Protein AF-A0A1Q7YAB1-F1 (afdb_monomer)

pLDDT: mean 92.72, std 8.29, range [48.81, 98.56]

Sequence (78 aa):
MLHFYLYNQEEFNHHYHKRSNAESTFSMIKSRF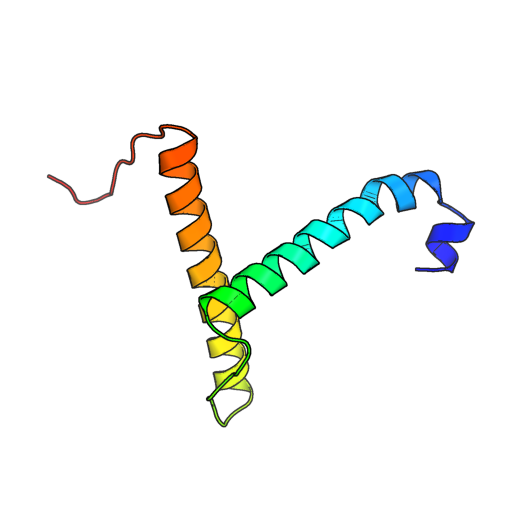GERLRSKTERAQINEALCKVLCHNICVVIQSIHELGIEVEFIGRM

Foldseek 3Di:
DVVCCVPPVVVCVVCVVCVVVVVVLVVVLCVPVNDDQPDDDPVSSVVVVVVSVVVSVVVVVVVCCVVVVPDDDDPPDD

Solvent-accessible surface area (backbone atoms only — not comparable to full-atom values): 4748 Å² total; per-residue (Å²): 108,70,70,56,41,76,78,38,44,69,65,40,58,73,52,54,68,60,53,58,54,57,56,47,51,54,50,54,41,31,73,74,70,48,79,77,73,84,53,88,48,69,72,50,31,52,51,52,53,52,47,50,51,53,54,46,53,52,53,50,51,56,48,48,32,65,77,70,67,54,85,82,88,60,94,86,76,127

Mean predicted aligned error: 5.5 Å

Radius of gyr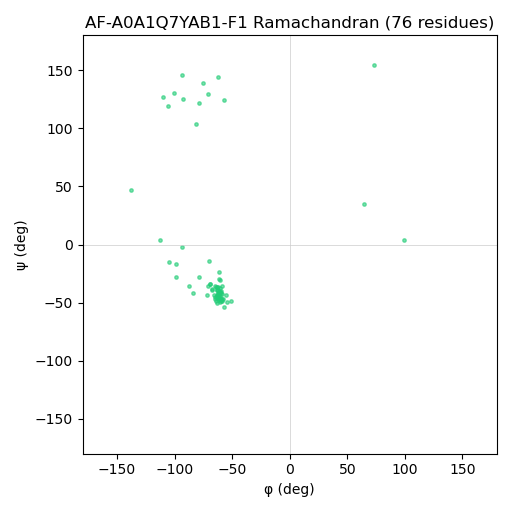ation: 18.4 Å; Cα contacts (8 Å, |Δi|>4): 22; chains: 1; bounding box: 54×40×34 Å

Structure (mmCIF, N/CA/C/O backbone):
data_AF-A0A1Q7YAB1-F1
#
_entry.id   AF-A0A1Q7YAB1-F1
#
loop_
_atom_site.group_PDB
_atom_site.id
_atom_site.type_symbol
_atom_site.label_atom_id
_atom_site.label_alt_id
_atom_site.label_comp_id
_atom_site.label_asym_id
_atom_site.label_entity_id
_atom_site.label_seq_id
_atom_site.pdbx_PDB_ins_code
_atom_site.Cartn_x
_atom_site.Cartn_y
_atom_site.Cartn_z
_atom_site.occupancy
_atom_site.B_iso_or_equiv
_atom_site.auth_seq_id
_atom_site.auth_comp_id
_atom_site.auth_asym_id
_atom_site.auth_atom_id
_atom_site.pdbx_PDB_model_num
ATOM 1 N N . MET A 1 1 ? 16.587 17.783 -5.923 1.00 76.25 1 MET A N 1
ATOM 2 C CA . MET A 1 1 ? 16.867 17.555 -4.489 1.00 76.25 1 MET A CA 1
ATOM 3 C C . MET A 1 1 ? 17.983 18.470 -4.001 1.00 76.25 1 MET A C 1
ATOM 5 O O . MET A 1 1 ? 17.648 19.435 -3.338 1.00 76.25 1 MET A O 1
ATOM 9 N N . LEU A 1 2 ? 19.253 18.268 -4.387 1.00 84.38 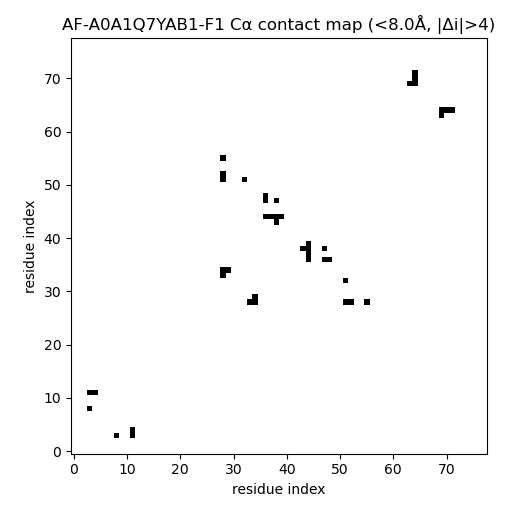2 LEU A N 1
ATOM 10 C CA . LEU A 1 2 ? 20.377 19.070 -3.865 1.00 84.38 2 LEU A CA 1
ATOM 11 C C . LEU A 1 2 ? 20.278 20.579 -4.167 1.00 84.38 2 LEU A C 1
ATOM 13 O O . LEU A 1 2 ? 20.398 21.382 -3.257 1.00 84.38 2 LEU A O 1
ATOM 17 N N . HIS A 1 3 ? 20.013 20.968 -5.417 1.00 88.25 3 HIS A N 1
ATOM 18 C CA . HIS A 1 3 ? 19.923 22.385 -5.800 1.00 88.25 3 HIS A CA 1
ATOM 19 C C . HIS A 1 3 ? 18.801 23.127 -5.046 1.00 88.25 3 HIS A C 1
ATOM 21 O O . HIS A 1 3 ? 19.046 24.155 -4.432 1.00 88.25 3 HIS A O 1
ATOM 27 N N . PHE A 1 4 ? 17.596 22.553 -4.998 1.00 86.62 4 PHE A N 1
ATOM 28 C CA . PHE A 1 4 ? 16.463 23.122 -4.256 1.00 86.62 4 PHE A CA 1
ATOM 29 C C . PHE A 1 4 ? 16.715 23.170 -2.736 1.00 86.62 4 PHE A C 1
ATOM 31 O O . PHE A 1 4 ? 16.380 24.151 -2.089 1.00 86.62 4 PHE A O 1
ATOM 38 N N . TYR A 1 5 ? 17.388 22.165 -2.165 1.00 87.19 5 TYR A N 1
ATOM 39 C CA . TYR A 1 5 ? 17.806 22.189 -0.758 1.00 87.19 5 TYR A CA 1
ATOM 40 C C . TYR A 1 5 ? 18.782 23.334 -0.445 1.00 87.19 5 TYR A C 1
ATOM 42 O O . TYR A 1 5 ? 18.635 23.993 0.579 1.00 87.19 5 TYR A O 1
ATOM 50 N N . LEU A 1 6 ? 19.764 23.578 -1.320 1.00 91.12 6 LEU A N 1
ATOM 51 C CA . LEU A 1 6 ? 20.800 24.594 -1.101 1.00 91.12 6 LEU A CA 1
ATOM 52 C C . LEU A 1 6 ? 20.262 26.029 -1.160 1.00 91.12 6 LEU A C 1
ATOM 54 O O . LEU A 1 6 ? 20.763 26.883 -0.437 1.00 91.12 6 LEU A O 1
ATOM 58 N N . TYR A 1 7 ? 19.265 26.293 -2.009 1.00 93.25 7 TYR A N 1
ATOM 59 C CA . TYR A 1 7 ? 18.745 27.647 -2.232 1.00 93.25 7 TYR A CA 1
ATOM 60 C C . TYR A 1 7 ? 17.382 27.915 -1.570 1.00 93.25 7 TYR A C 1
ATOM 62 O O . TYR A 1 7 ? 17.008 29.075 -1.423 1.00 93.25 7 TYR A O 1
ATOM 70 N N . ASN A 1 8 ? 16.655 26.879 -1.128 1.00 90.88 8 ASN A N 1
ATOM 71 C CA . ASN A 1 8 ? 15.314 26.986 -0.534 1.00 90.88 8 ASN A CA 1
ATOM 72 C C . ASN A 1 8 ? 15.161 26.075 0.699 1.00 90.88 8 ASN A C 1
ATOM 74 O O . ASN A 1 8 ? 14.188 25.335 0.832 1.00 90.88 8 ASN A O 1
ATOM 78 N N . GLN A 1 9 ? 16.143 26.096 1.603 1.00 88.31 9 GLN A N 1
ATOM 79 C CA . GLN A 1 9 ? 16.256 25.126 2.699 1.00 88.31 9 GLN A CA 1
ATOM 80 C C . GLN A 1 9 ? 15.047 25.098 3.654 1.00 88.31 9 GLN A C 1
ATOM 82 O O . GLN A 1 9 ? 14.626 24.018 4.068 1.00 88.31 9 GLN A O 1
ATOM 87 N N . GLU A 1 10 ? 14.468 26.253 3.995 1.00 89.69 10 GLU A N 1
ATOM 88 C CA . GLU A 1 10 ? 13.275 26.317 4.854 1.00 89.69 10 GLU A CA 1
ATOM 89 C C . GLU A 1 10 ? 12.068 25.631 4.203 1.00 89.69 10 GLU A C 1
ATOM 91 O O . GLU A 1 10 ? 11.459 24.743 4.803 1.00 89.69 10 GLU A O 1
ATOM 96 N N . GLU A 1 11 ? 11.768 25.982 2.952 1.00 88.88 11 GLU A N 1
ATOM 97 C CA . GLU A 1 11 ? 10.680 25.383 2.172 1.00 88.88 11 GLU A CA 1
ATOM 98 C C . GLU A 1 11 ? 10.916 23.883 1.957 1.00 88.88 11 GLU A C 1
ATOM 100 O O . GLU A 1 11 ? 10.017 23.054 2.127 1.00 88.88 11 GLU A O 1
ATOM 105 N N . PHE A 1 12 ? 12.161 23.510 1.664 1.00 88.88 12 PHE A N 1
ATOM 106 C CA . PHE A 1 12 ? 12.569 22.123 1.539 1.00 88.88 12 PHE A CA 1
ATOM 107 C C . PHE A 1 12 ? 12.266 21.327 2.809 1.00 88.88 12 PHE A C 1
ATOM 109 O O . PHE A 1 12 ? 11.586 20.303 2.745 1.00 88.88 12 PHE A O 1
ATOM 116 N N . ASN A 1 13 ? 12.738 21.797 3.964 1.00 87.19 13 ASN A N 1
ATOM 117 C CA . ASN A 1 13 ? 12.557 21.122 5.248 1.00 87.19 13 ASN A CA 1
ATOM 118 C C . ASN A 1 13 ? 11.077 21.060 5.649 1.00 87.19 13 ASN A C 1
ATOM 120 O O . ASN A 1 13 ? 10.618 20.041 6.178 1.00 87.19 13 ASN A O 1
ATOM 124 N N . HIS A 1 14 ? 10.311 22.108 5.330 1.00 88.75 14 HIS A N 1
ATOM 125 C CA . HIS A 1 14 ? 8.870 22.133 5.545 1.00 88.75 14 HIS A CA 1
ATOM 126 C C . HIS A 1 14 ? 8.142 21.024 4.772 1.00 88.75 14 HIS A C 1
ATOM 128 O O . HIS A 1 14 ? 7.139 20.508 5.251 1.00 88.75 14 HIS A O 1
ATOM 134 N N . HIS A 1 15 ? 8.634 20.587 3.613 1.00 86.56 15 HIS A N 1
ATOM 135 C CA . HIS A 1 15 ? 8.007 19.497 2.856 1.00 86.56 15 HIS A CA 1
ATOM 136 C C . HIS A 1 15 ? 8.665 18.131 3.060 1.00 86.56 15 HIS A C 1
ATOM 138 O O . HIS A 1 15 ? 7.986 17.106 2.966 1.00 86.56 15 HIS A O 1
ATOM 144 N N . TYR A 1 16 ? 9.960 18.097 3.368 1.00 87.31 16 TYR A N 1
ATOM 145 C CA . TYR A 1 16 ? 10.758 16.873 3.398 1.00 87.31 16 TYR A CA 1
ATOM 146 C C . TYR A 1 16 ? 10.222 15.826 4.381 1.00 87.31 16 TYR A C 1
ATOM 148 O O . TYR A 1 16 ? 10.221 14.633 4.071 1.00 87.31 16 TYR A O 1
ATOM 156 N N . HIS A 1 17 ? 9.676 16.257 5.523 1.00 84.81 17 HIS A N 1
ATOM 157 C CA . HIS A 1 17 ? 9.113 15.349 6.525 1.00 84.81 17 HIS A CA 1
ATOM 158 C C . HIS A 1 17 ? 7.931 14.515 5.998 1.00 84.81 17 HIS A C 1
ATOM 160 O O . HIS A 1 17 ? 7.690 13.427 6.505 1.00 84.81 17 HIS A O 1
ATOM 166 N N . LYS A 1 18 ? 7.220 14.958 4.950 1.00 87.81 18 LYS A N 1
ATOM 167 C CA . LYS A 1 18 ? 6.097 14.203 4.360 1.00 87.81 18 LYS A CA 1
ATOM 168 C C . LYS A 1 18 ? 6.549 12.939 3.622 1.00 87.81 18 LYS A C 1
ATOM 170 O O . LYS A 1 18 ? 5.726 12.075 3.331 1.00 87.81 18 LYS A O 1
ATOM 175 N N . ARG A 1 19 ? 7.848 12.805 3.328 1.00 90.81 19 ARG A N 1
ATOM 176 C CA . ARG A 1 19 ? 8.423 11.617 2.684 1.00 90.81 19 ARG A CA 1
ATOM 177 C C . ARG A 1 19 ? 8.249 10.358 3.534 1.00 90.81 19 ARG A C 1
ATOM 179 O O . ARG A 1 19 ? 7.952 9.300 2.980 1.00 90.81 19 ARG A O 1
ATOM 186 N N . SER A 1 20 ? 8.397 10.472 4.854 1.00 92.88 20 SER A N 1
ATOM 187 C CA . SER A 1 20 ? 8.258 9.329 5.764 1.00 92.88 20 SER A CA 1
ATOM 188 C C . SER A 1 20 ? 6.856 8.720 5.704 1.00 92.88 20 SER A C 1
ATOM 190 O O . SER A 1 20 ? 6.713 7.506 5.846 1.00 92.88 20 SER A O 1
ATOM 192 N N . ASN A 1 21 ? 5.828 9.524 5.409 1.00 92.31 21 ASN A N 1
ATOM 193 C CA . ASN A 1 21 ? 4.463 9.035 5.222 1.00 92.31 21 ASN A CA 1
ATOM 194 C C . ASN A 1 21 ? 4.381 8.071 4.033 1.00 92.31 21 ASN A C 1
ATOM 196 O O . ASN A 1 21 ? 3.837 6.981 4.173 1.00 92.31 21 ASN A O 1
ATOM 200 N N . ALA A 1 22 ? 4.980 8.424 2.890 1.00 91.94 22 ALA A N 1
ATOM 201 C CA . ALA A 1 22 ? 4.995 7.553 1.715 1.00 91.94 22 ALA A CA 1
ATOM 202 C C . ALA A 1 22 ? 5.735 6.235 1.998 1.00 91.94 22 ALA A C 1
ATOM 204 O O . ALA A 1 22 ? 5.238 5.157 1.673 1.00 91.94 22 ALA A O 1
ATOM 205 N N . GLU A 1 23 ? 6.899 6.307 2.646 1.00 94.88 23 GLU A N 1
ATOM 206 C CA . GLU A 1 23 ? 7.687 5.125 3.020 1.00 94.88 23 GLU A CA 1
ATOM 207 C C . GLU A 1 23 ? 6.915 4.210 3.983 1.00 94.88 23 GLU A C 1
ATOM 209 O O . GLU A 1 23 ? 6.875 2.990 3.792 1.00 94.88 23 GLU A O 1
ATOM 214 N N . SER A 1 24 ? 6.224 4.803 4.959 1.00 95.69 24 SER A N 1
ATOM 215 C CA . SER A 1 24 ? 5.390 4.081 5.922 1.00 95.69 24 SER A CA 1
ATOM 216 C C . SER A 1 24 ? 4.206 3.401 5.234 1.00 95.69 24 SER A C 1
ATOM 218 O O . SER A 1 24 ? 3.979 2.211 5.448 1.00 95.69 24 SER A O 1
ATOM 220 N N . THR A 1 25 ? 3.507 4.096 4.330 1.00 95.88 25 THR A N 1
ATOM 221 C CA . THR A 1 25 ? 2.420 3.520 3.523 1.00 95.88 25 THR A CA 1
ATOM 222 C C . THR A 1 25 ? 2.901 2.323 2.701 1.00 95.88 25 THR A C 1
ATOM 224 O O . THR A 1 25 ? 2.271 1.264 2.731 1.00 95.88 25 THR A O 1
ATOM 227 N N . PHE A 1 26 ? 4.045 2.427 2.014 1.00 95.88 26 PHE A N 1
ATOM 228 C CA . PHE A 1 26 ? 4.600 1.292 1.269 1.00 95.88 26 PHE A CA 1
ATOM 229 C C . PHE A 1 26 ? 4.973 0.118 2.180 1.00 95.88 26 PHE A C 1
ATOM 231 O O . PHE A 1 26 ? 4.731 -1.033 1.809 1.00 95.88 26 PHE A O 1
ATOM 238 N N . SER A 1 27 ? 5.524 0.387 3.367 1.00 97.44 27 SER A N 1
ATOM 239 C CA . SER A 1 27 ? 5.810 -0.646 4.368 1.00 97.44 27 SER A CA 1
ATOM 240 C C . SER A 1 27 ? 4.532 -1.367 4.811 1.00 97.44 27 SER A C 1
ATOM 242 O O . SER A 1 27 ? 4.476 -2.596 4.777 1.00 97.44 27 SER A O 1
ATOM 244 N N . MET A 1 28 ? 3.461 -0.624 5.113 1.00 97.50 28 MET A N 1
ATOM 245 C CA . MET A 1 28 ? 2.156 -1.178 5.500 1.00 97.50 28 MET A CA 1
ATOM 246 C C . MET A 1 28 ? 1.501 -2.009 4.389 1.00 97.50 28 MET A C 1
ATOM 248 O O . MET A 1 28 ? 0.881 -3.037 4.664 1.00 97.50 28 MET A O 1
ATOM 252 N N . ILE A 1 29 ? 1.615 -1.579 3.129 1.00 98.00 29 ILE A N 1
ATOM 253 C CA . ILE A 1 29 ? 1.101 -2.340 1.981 1.00 98.00 29 ILE A CA 1
ATOM 254 C C . ILE A 1 29 ? 1.853 -3.667 1.855 1.00 98.00 29 ILE A C 1
ATOM 256 O O . ILE A 1 29 ? 1.229 -4.721 1.727 1.00 98.00 29 ILE A O 1
ATOM 260 N N . LYS A 1 30 ? 3.189 -3.629 1.911 1.00 97.25 30 LYS A N 1
ATOM 261 C CA . LYS A 1 30 ? 4.030 -4.825 1.768 1.00 97.25 30 LYS A CA 1
ATOM 262 C C . LYS A 1 30 ? 3.870 -5.789 2.940 1.00 97.25 30 LYS A C 1
ATOM 264 O O . LYS A 1 30 ? 3.848 -6.993 2.707 1.00 97.25 30 LYS A O 1
ATOM 269 N N . SER A 1 31 ? 3.728 -5.290 4.168 1.00 97.62 31 SER A N 1
ATOM 270 C CA . SER A 1 31 ? 3.533 -6.141 5.346 1.00 97.62 31 SER A CA 1
ATOM 271 C C . SER A 1 31 ? 2.180 -6.852 5.322 1.00 97.62 31 SER A C 1
ATOM 273 O O . SER A 1 31 ? 2.108 -8.030 5.660 1.00 97.62 31 SER A O 1
ATOM 275 N N . ARG A 1 32 ? 1.117 -6.173 4.869 1.00 96.56 32 ARG A N 1
ATOM 276 C CA . ARG A 1 32 ? -0.245 -6.726 4.857 1.00 96.56 32 ARG A CA 1
ATOM 277 C C . ARG A 1 32 ? -0.546 -7.591 3.629 1.00 96.56 32 ARG A C 1
ATOM 279 O O . ARG A 1 32 ? -1.184 -8.630 3.760 1.00 96.56 32 ARG A O 1
ATOM 286 N N . PHE A 1 33 ? -0.108 -7.175 2.439 1.00 97.00 33 PHE A N 1
ATOM 287 C CA . PHE A 1 33 ? -0.460 -7.816 1.157 1.00 97.00 33 PHE A CA 1
ATOM 288 C C . PHE A 1 33 ? 0.726 -8.501 0.459 1.00 97.00 33 PHE A C 1
ATOM 290 O O . PHE A 1 33 ? 0.601 -8.988 -0.672 1.00 97.00 33 PHE A O 1
ATOM 297 N N . GLY A 1 34 ? 1.894 -8.519 1.104 1.00 96.69 34 GLY A N 1
ATOM 298 C CA . GLY A 1 34 ? 3.134 -9.041 0.545 1.00 96.69 34 GLY A CA 1
ATOM 299 C C . GLY A 1 34 ? 3.745 -8.134 -0.529 1.00 96.69 34 GLY A C 1
ATOM 300 O O . GLY A 1 34 ? 3.062 -7.389 -1.233 1.00 96.69 34 GLY A O 1
ATOM 301 N N . GLU A 1 35 ? 5.058 -8.240 -0.707 1.00 95.81 35 GLU A N 1
ATOM 302 C CA . GLU A 1 35 ? 5.801 -7.450 -1.698 1.00 95.81 35 GLU A CA 1
ATOM 303 C C . GLU A 1 35 ? 5.680 -7.978 -3.135 1.00 95.81 35 GLU A C 1
ATOM 305 O O . GLU A 1 35 ? 5.778 -7.211 -4.089 1.00 95.81 35 GLU A O 1
ATOM 310 N N . ARG A 1 36 ? 5.463 -9.287 -3.304 1.00 96.81 36 ARG A N 1
ATOM 311 C CA . ARG A 1 36 ? 5.556 -9.941 -4.614 1.00 96.81 36 ARG A CA 1
ATOM 312 C C . ARG A 1 36 ? 4.343 -9.621 -5.483 1.00 96.81 36 ARG A C 1
ATOM 314 O O . ARG A 1 36 ? 3.211 -9.658 -4.993 1.00 96.81 36 ARG A O 1
ATOM 321 N N . LEU A 1 37 ? 4.603 -9.379 -6.767 1.00 97.50 37 LEU A N 1
ATOM 322 C CA . LEU A 1 37 ? 3.601 -9.377 -7.831 1.00 97.50 37 LEU A CA 1
ATOM 323 C C . LEU A 1 37 ? 3.691 -10.710 -8.576 1.00 97.50 37 LEU A C 1
ATOM 325 O O . LEU A 1 37 ? 4.789 -11.146 -8.924 1.00 97.50 37 LEU A O 1
ATOM 329 N N . ARG A 1 38 ? 2.562 -11.391 -8.773 1.00 96.38 38 ARG A N 1
ATOM 330 C CA . ARG A 1 38 ? 2.525 -12.735 -9.384 1.00 96.38 38 ARG A CA 1
ATOM 331 C C . ARG A 1 38 ? 2.177 -12.711 -10.867 1.00 96.38 38 ARG A C 1
ATOM 333 O O . ARG A 1 38 ? 2.387 -13.701 -11.569 1.00 96.38 38 ARG A O 1
ATOM 340 N N . SER A 1 39 ? 1.635 -11.598 -11.339 1.00 97.75 39 SER A N 1
ATOM 341 C CA . SER A 1 39 ? 1.246 -11.410 -12.730 1.00 97.75 39 SER A CA 1
ATOM 342 C C . SER A 1 39 ? 2.442 -11.490 -13.690 1.00 97.75 39 SER A C 1
ATOM 344 O O . SER A 1 39 ? 3.540 -11.039 -13.372 1.00 97.75 39 SER A O 1
ATOM 346 N N . LYS A 1 40 ? 2.230 -12.060 -14.886 1.00 97.12 40 LYS A N 1
ATOM 347 C CA . LYS A 1 40 ? 3.297 -12.293 -15.884 1.00 97.12 40 LYS A CA 1
ATOM 348 C C . LYS A 1 40 ? 3.541 -11.113 -16.824 1.00 97.12 40 LYS A C 1
ATOM 350 O O . LYS A 1 40 ? 4.668 -10.886 -17.239 1.00 97.12 40 LYS A O 1
ATOM 355 N N . THR A 1 41 ? 2.485 -10.395 -17.195 1.00 98.44 41 THR A N 1
ATOM 356 C CA . THR A 1 41 ? 2.579 -9.232 -18.087 1.00 98.44 41 THR A CA 1
ATOM 357 C C . THR A 1 41 ? 2.703 -7.958 -17.267 1.00 98.44 41 THR A C 1
ATOM 359 O O . THR A 1 41 ? 2.010 -7.836 -16.256 1.00 98.44 41 THR A O 1
ATOM 362 N N . GLU A 1 42 ? 3.455 -6.981 -17.761 1.00 98.31 42 GLU A N 1
ATOM 363 C CA . GLU A 1 42 ? 3.609 -5.664 -17.132 1.00 98.31 42 GLU A CA 1
ATOM 364 C C . GLU A 1 42 ? 2.260 -5.013 -16.784 1.00 98.31 42 GLU A C 1
ATOM 366 O O . GLU A 1 42 ? 2.028 -4.640 -15.638 1.00 98.31 42 GLU A O 1
ATOM 371 N N . ARG A 1 43 ? 1.306 -4.977 -17.727 1.00 98.56 43 ARG A N 1
ATOM 372 C CA . ARG A 1 43 ? -0.034 -4.408 -17.484 1.00 98.56 43 ARG A CA 1
ATOM 373 C C . ARG A 1 43 ? -0.742 -5.056 -16.290 1.00 98.56 43 ARG A C 1
ATOM 375 O O . ARG A 1 43 ? -1.343 -4.367 -15.472 1.00 98.56 43 ARG A O 1
ATOM 382 N N . ALA A 1 44 ? -0.677 -6.380 -16.186 1.00 98.56 44 ALA A N 1
ATOM 383 C CA . ALA A 1 44 ? -1.283 -7.106 -15.074 1.00 98.56 44 ALA A CA 1
ATOM 384 C C . ALA A 1 44 ? -0.529 -6.877 -13.751 1.00 98.56 44 ALA A C 1
ATOM 386 O O . ALA A 1 44 ? -1.173 -6.744 -12.717 1.00 98.56 44 ALA A O 1
ATOM 387 N N . GLN A 1 45 ? 0.802 -6.750 -13.775 1.00 98.44 45 GLN A N 1
ATOM 388 C CA . GLN A 1 45 ? 1.598 -6.387 -12.595 1.00 98.44 45 GLN A CA 1
ATOM 389 C C . GLN A 1 45 ? 1.250 -4.984 -12.085 1.00 98.44 45 GLN A C 1
ATOM 391 O O . GLN A 1 45 ? 1.061 -4.802 -10.884 1.00 98.44 45 GLN A O 1
ATOM 396 N N . ILE A 1 46 ? 1.098 -4.010 -12.988 1.00 98.44 46 ILE A N 1
ATOM 397 C CA . ILE A 1 46 ? 0.655 -2.652 -12.647 1.00 98.44 46 ILE A CA 1
ATOM 398 C C . ILE A 1 46 ? -0.735 -2.702 -12.006 1.00 98.44 46 ILE A C 1
ATOM 400 O O . ILE A 1 46 ? -0.933 -2.147 -10.927 1.00 98.44 46 ILE A O 1
ATOM 404 N N . ASN A 1 47 ? -1.681 -3.420 -12.616 1.00 98.50 47 ASN A N 1
ATOM 405 C CA . ASN A 1 47 ? -3.025 -3.576 -12.058 1.00 98.50 47 ASN A CA 1
ATOM 406 C C . ASN A 1 47 ? -3.008 -4.252 -10.677 1.00 98.50 47 ASN A C 1
ATOM 408 O O . ASN A 1 47 ? -3.739 -3.835 -9.783 1.00 98.50 47 ASN A O 1
ATOM 412 N N . GLU A 1 48 ? -2.169 -5.271 -10.484 1.00 98.31 48 GLU A N 1
ATOM 413 C CA . GLU A 1 48 ? -2.001 -5.958 -9.202 1.00 98.31 48 GLU A CA 1
ATOM 414 C C . GLU A 1 48 ? -1.454 -5.007 -8.127 1.00 98.31 48 GLU A C 1
ATOM 416 O O . GLU A 1 48 ? -1.985 -4.959 -7.017 1.00 98.31 48 GLU A O 1
ATOM 421 N N . ALA A 1 49 ? -0.448 -4.194 -8.459 1.00 97.75 49 ALA A N 1
ATOM 422 C CA . ALA A 1 49 ? 0.092 -3.185 -7.554 1.00 97.75 49 ALA A CA 1
ATOM 423 C C . ALA A 1 49 ? -0.956 -2.117 -7.190 1.00 97.75 49 ALA A C 1
ATOM 425 O O . ALA A 1 49 ? -1.136 -1.813 -6.010 1.00 97.75 49 ALA A O 1
ATOM 426 N N . LEU A 1 50 ? -1.692 -1.593 -8.177 1.00 98.19 50 LEU A N 1
ATOM 427 C CA . LEU A 1 50 ? -2.762 -0.612 -7.956 1.00 98.19 50 LEU A CA 1
ATOM 428 C C . LEU A 1 50 ? -3.911 -1.190 -7.120 1.00 98.19 50 LEU A C 1
ATOM 430 O O . LEU A 1 50 ? -4.453 -0.499 -6.260 1.00 98.19 50 LEU A O 1
ATOM 434 N N . CYS A 1 51 ? -4.244 -2.469 -7.307 1.00 98.25 51 CYS A N 1
ATOM 435 C CA . CYS A 1 51 ? -5.235 -3.162 -6.488 1.00 98.25 51 CYS A CA 1
ATOM 436 C C . CYS A 1 51 ? -4.801 -3.224 -5.014 1.00 98.25 51 CYS A C 1
ATOM 438 O O . CYS A 1 51 ? -5.591 -2.900 -4.130 1.00 98.25 51 CYS A O 1
ATOM 440 N N . LYS A 1 52 ? -3.525 -3.530 -4.727 1.00 98.06 52 LYS A N 1
ATOM 441 C CA . LYS A 1 52 ? -2.996 -3.498 -3.348 1.00 98.06 52 LYS A CA 1
ATOM 442 C C . LYS A 1 52 ? -3.095 -2.105 -2.714 1.00 98.06 52 LYS A C 1
ATOM 444 O O . LYS A 1 52 ? -3.401 -2.006 -1.526 1.00 98.06 52 LYS A O 1
ATOM 449 N N . VAL A 1 53 ? -2.877 -1.039 -3.491 1.00 98.00 53 VAL A N 1
ATOM 450 C CA . VAL A 1 53 ? -3.070 0.351 -3.031 1.00 98.00 53 VAL A CA 1
ATOM 451 C C . VAL A 1 53 ? -4.543 0.620 -2.712 1.00 98.00 53 VAL A C 1
ATOM 453 O O . VAL A 1 53 ? -4.849 1.132 -1.637 1.00 98.00 53 VAL A O 1
ATOM 456 N N . LEU A 1 54 ? -5.464 0.225 -3.596 1.00 98.38 54 LEU A N 1
ATOM 457 C CA . LEU A 1 54 ? -6.903 0.371 -3.363 1.00 98.38 54 LEU A CA 1
ATOM 458 C C . LEU A 1 54 ? -7.347 -0.369 -2.091 1.00 98.38 54 LEU A C 1
ATOM 460 O O . LEU A 1 54 ? -8.030 0.212 -1.249 1.00 98.38 54 LEU A O 1
ATOM 464 N N . CYS A 1 55 ? -6.914 -1.619 -1.911 1.00 98.38 55 CYS A N 1
ATOM 465 C CA . CYS A 1 55 ? -7.210 -2.398 -0.710 1.00 98.38 55 CYS A CA 1
ATOM 466 C C . CYS A 1 55 ? -6.659 -1.736 0.560 1.00 98.38 55 CYS A C 1
ATOM 468 O O . CYS A 1 55 ? -7.350 -1.704 1.576 1.00 98.38 55 CYS A O 1
ATOM 470 N N . HIS A 1 56 ? -5.443 -1.182 0.515 1.00 98.00 56 HIS A N 1
ATOM 471 C CA . HIS A 1 56 ? -4.880 -0.446 1.646 1.00 98.00 56 HIS A CA 1
ATOM 472 C C . HIS A 1 56 ? -5.733 0.766 2.024 1.00 98.00 56 HIS A C 1
ATOM 474 O O . HIS A 1 56 ? -6.054 0.928 3.199 1.00 98.00 56 HIS A O 1
ATOM 480 N N . ASN A 1 57 ? -6.151 1.567 1.041 1.00 97.81 57 ASN A N 1
ATOM 481 C CA . ASN A 1 57 ? -6.998 2.734 1.286 1.0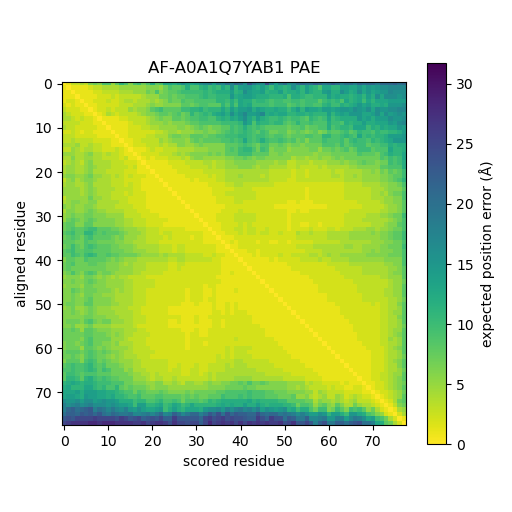0 97.81 57 ASN A CA 1
ATOM 482 C C . ASN A 1 57 ? -8.324 2.336 1.947 1.00 97.81 57 ASN A C 1
ATOM 484 O O . ASN A 1 57 ? -8.746 2.983 2.900 1.00 97.81 57 ASN A O 1
ATOM 488 N N . ILE A 1 58 ? -8.943 1.238 1.502 1.00 97.62 58 ILE A N 1
ATOM 489 C CA . ILE A 1 58 ? -10.164 0.706 2.125 1.00 97.62 58 ILE A CA 1
ATOM 490 C C . ILE A 1 58 ? -9.904 0.306 3.584 1.00 97.62 58 ILE A C 1
ATOM 492 O O . ILE A 1 58 ? -10.687 0.668 4.459 1.00 97.62 58 ILE A O 1
ATOM 496 N N . CYS A 1 59 ? -8.796 -0.388 3.877 1.00 97.44 59 CYS A N 1
ATOM 497 C CA . CYS A 1 59 ? -8.434 -0.729 5.257 1.00 97.44 59 CYS A CA 1
ATOM 498 C C . CYS A 1 59 ? -8.273 0.516 6.140 1.00 97.44 59 CYS A C 1
ATOM 500 O O . CYS A 1 59 ? -8.741 0.504 7.274 1.00 97.44 59 CYS A O 1
ATOM 502 N N . VAL A 1 60 ? -7.623 1.567 5.631 1.00 96.88 60 VAL A N 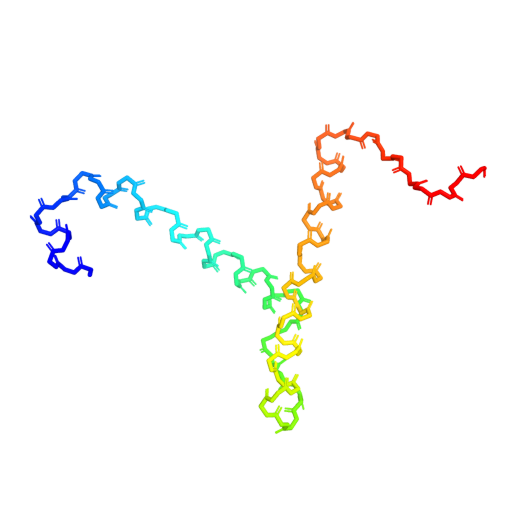1
ATOM 503 C CA . VAL A 1 60 ? -7.425 2.823 6.371 1.00 96.88 60 VAL A CA 1
ATOM 504 C C . VAL A 1 60 ? -8.758 3.525 6.616 1.00 96.88 60 VAL A C 1
ATOM 506 O O . VAL A 1 60 ? -9.012 3.933 7.739 1.00 96.88 60 VAL A O 1
ATOM 509 N N . VAL A 1 61 ? -9.644 3.600 5.618 1.00 96.31 61 VAL A N 1
ATOM 510 C CA . VAL A 1 61 ? -10.984 4.188 5.792 1.00 96.31 61 VAL A CA 1
ATOM 511 C C . VAL A 1 61 ? -11.779 3.439 6.862 1.00 96.31 61 VAL A C 1
ATOM 513 O O . VAL A 1 61 ? -12.337 4.070 7.753 1.00 96.31 61 VAL A O 1
ATOM 516 N N . ILE A 1 62 ? -11.789 2.102 6.820 1.00 96.12 62 ILE A N 1
ATOM 517 C CA . ILE A 1 62 ? -12.456 1.274 7.838 1.00 96.12 62 ILE A CA 1
ATOM 518 C C . ILE A 1 62 ? -11.850 1.522 9.225 1.00 96.12 62 ILE A C 1
ATOM 520 O O . ILE A 1 62 ? -12.583 1.693 10.194 1.00 96.12 62 ILE A O 1
ATOM 524 N N . GLN A 1 63 ? -10.522 1.573 9.329 1.00 96.50 63 GLN A N 1
ATOM 525 C 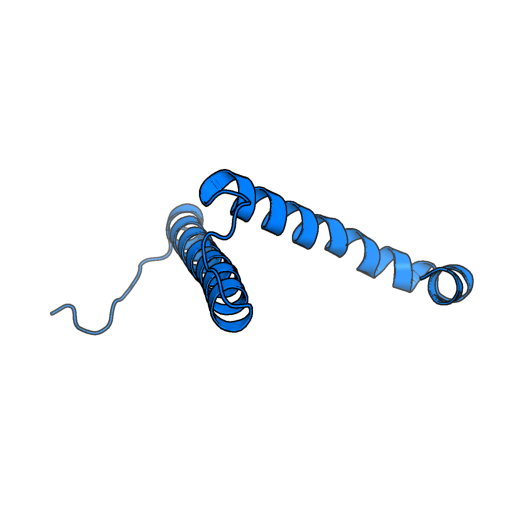CA . GLN A 1 63 ? -9.841 1.890 10.583 1.00 96.50 63 GLN A CA 1
ATOM 526 C C . GLN A 1 63 ? -10.263 3.269 11.110 1.00 96.50 63 GLN A C 1
ATOM 528 O O . GLN A 1 63 ? -10.670 3.376 12.263 1.00 96.50 63 GLN A O 1
ATOM 533 N N . SER A 1 64 ? -10.242 4.303 10.266 1.00 96.50 64 SER A N 1
ATOM 534 C CA . SER A 1 64 ? -10.634 5.664 10.642 1.00 96.50 64 SER A CA 1
ATOM 535 C C . SER A 1 64 ? -12.098 5.765 11.061 1.00 96.50 64 SER A C 1
ATOM 537 O O . SER A 1 64 ? -12.399 6.499 11.994 1.00 96.50 64 SER A O 1
ATOM 539 N N . ILE A 1 65 ? -12.998 5.011 10.422 1.00 96.69 65 ILE A N 1
ATOM 540 C CA . ILE A 1 65 ? -14.404 4.911 10.836 1.00 96.69 65 ILE A CA 1
ATOM 541 C C . ILE A 1 65 ? -14.498 4.488 12.307 1.00 96.69 65 ILE A C 1
ATOM 543 O O . ILE A 1 65 ? -15.183 5.140 13.093 1.00 96.69 65 ILE A O 1
ATOM 547 N N . HIS A 1 66 ? -13.781 3.428 12.689 1.00 96.62 66 HIS A N 1
ATOM 548 C CA . HIS A 1 66 ? -13.804 2.918 14.059 1.00 96.62 66 HIS A CA 1
ATOM 549 C C . HIS A 1 66 ? -13.075 3.835 15.047 1.00 96.62 66 HIS A C 1
ATOM 551 O O . HIS A 1 66 ? -13.589 4.085 16.133 1.00 96.62 66 HIS A O 1
ATOM 557 N N . GLU A 1 67 ? -11.898 4.348 14.687 1.00 97.56 67 GLU A N 1
ATOM 558 C CA . GLU A 1 67 ? -11.073 5.180 15.575 1.00 97.56 67 GLU A CA 1
ATOM 559 C C . GLU A 1 67 ? -11.688 6.553 15.854 1.00 97.56 67 GLU A C 1
ATOM 561 O O . GLU A 1 67 ? -11.534 7.083 16.952 1.00 97.56 67 GLU A O 1
ATOM 566 N N . LEU A 1 68 ? -12.393 7.126 14.876 1.00 97.25 68 LEU A N 1
ATOM 567 C CA . LEU A 1 68 ? -13.036 8.435 14.999 1.00 97.25 68 LEU A CA 1
ATOM 568 C C . LEU A 1 68 ? -14.504 8.343 15.441 1.00 97.25 68 LEU A C 1
ATOM 570 O O . LEU A 1 68 ? -15.142 9.377 15.614 1.00 97.25 68 LEU A O 1
ATOM 574 N N . GLY A 1 69 ? -15.045 7.131 15.616 1.00 95.44 69 GLY A N 1
ATOM 575 C CA . GLY A 1 69 ? -16.440 6.921 16.013 1.00 95.44 69 GLY A CA 1
ATOM 576 C C . GLY A 1 69 ? -17.454 7.412 14.974 1.00 95.44 69 GLY A C 1
ATOM 57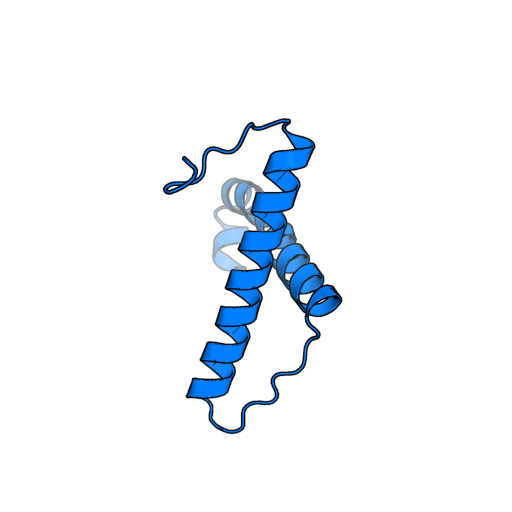7 O O . GLY A 1 69 ? -18.504 7.929 15.342 1.00 95.44 69 GLY A O 1
ATOM 578 N N . ILE A 1 70 ? -17.133 7.292 13.682 1.00 94.38 70 ILE A N 1
ATOM 579 C CA . ILE A 1 70 ? -18.004 7.743 12.590 1.00 94.38 70 ILE A CA 1
ATOM 580 C C . ILE A 1 70 ? -19.104 6.700 12.365 1.00 94.38 70 ILE A C 1
ATOM 582 O O . ILE A 1 70 ? -18.816 5.547 12.038 1.00 94.38 70 ILE A O 1
ATOM 586 N N . GLU A 1 71 ? -20.370 7.102 12.483 1.00 92.62 71 GLU A N 1
ATOM 587 C CA . GLU A 1 71 ? -21.492 6.285 12.011 1.00 92.62 71 GLU A CA 1
ATOM 588 C C . GLU A 1 71 ? -21.519 6.255 10.481 1.00 92.62 71 GLU A C 1
ATOM 590 O O . GLU A 1 71 ? -21.444 7.289 9.817 1.00 92.62 71 GLU A O 1
ATOM 595 N N . VAL A 1 72 ? -21.605 5.052 9.912 1.00 89.50 72 VAL A N 1
ATOM 596 C CA . VAL A 1 72 ? -21.552 4.863 8.459 1.00 89.50 72 VAL A CA 1
ATOM 597 C C . VAL A 1 72 ? -22.932 4.550 7.910 1.00 89.50 72 VAL A C 1
ATOM 599 O O . VAL A 1 72 ? -23.508 3.501 8.207 1.00 89.50 72 VAL A O 1
ATOM 602 N N . GLU A 1 73 ? -23.413 5.416 7.026 1.00 88.69 73 GLU A N 1
ATOM 603 C CA . GLU A 1 73 ? -24.590 5.161 6.204 1.00 88.69 73 GLU A CA 1
ATOM 604 C C . GLU A 1 73 ? -24.172 4.558 4.859 1.00 88.69 73 GLU A C 1
ATOM 606 O O . GLU A 1 73 ? -23.351 5.113 4.126 1.00 88.69 73 GLU A O 1
ATOM 611 N N . PHE A 1 74 ? -24.743 3.403 4.517 1.00 85.50 74 PHE A N 1
ATOM 612 C CA . PHE A 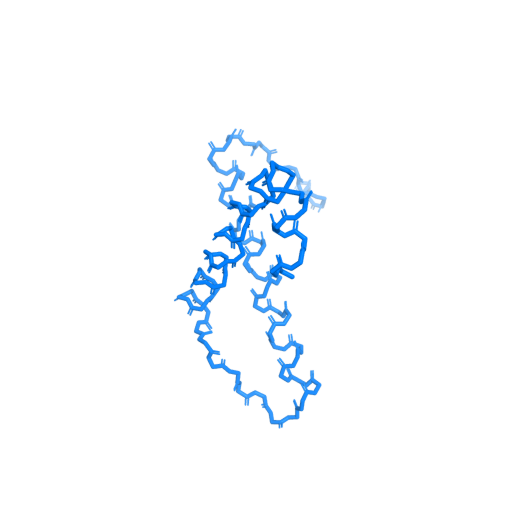1 74 ? -24.488 2.734 3.244 1.00 85.50 74 PHE A CA 1
ATOM 613 C C . PHE A 1 74 ? -25.728 2.812 2.356 1.00 85.50 74 PHE A C 1
ATOM 615 O O . PHE A 1 74 ? -26.814 2.392 2.759 1.00 85.50 74 PHE A O 1
ATOM 622 N N . ILE A 1 75 ? -25.551 3.296 1.125 1.00 84.00 75 ILE A N 1
ATOM 623 C CA . ILE A 1 75 ? -26.612 3.335 0.112 1.00 84.00 75 ILE A CA 1
ATOM 624 C C . ILE A 1 75 ? -27.143 1.909 -0.109 1.00 8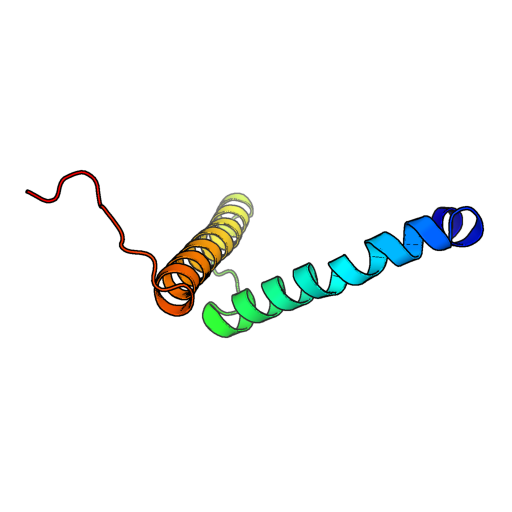4.00 75 ILE A C 1
ATOM 626 O O . ILE A 1 75 ? -26.375 1.003 -0.429 1.00 84.00 75 ILE A O 1
ATOM 630 N N . GLY A 1 76 ? -28.456 1.716 0.049 1.00 73.06 76 GLY A N 1
ATOM 631 C CA . GLY A 1 76 ? -29.131 0.435 -0.195 1.00 73.06 76 GLY A CA 1
ATOM 632 C C . GLY A 1 76 ? -29.417 -0.418 1.045 1.00 73.06 76 GLY A C 1
ATOM 633 O O . GLY A 1 76 ? -29.946 -1.517 0.896 1.00 73.06 76 GLY A O 1
ATOM 634 N N . ARG A 1 77 ? -29.123 0.065 2.258 1.00 58.59 77 ARG A N 1
ATOM 635 C CA . ARG A 1 77 ? -29.728 -0.488 3.479 1.00 58.59 77 ARG A CA 1
ATOM 636 C C . ARG A 1 77 ? -31.123 0.125 3.667 1.00 58.59 77 ARG A C 1
ATOM 638 O O . ARG A 1 77 ? -31.221 1.295 4.024 1.00 58.59 77 ARG A O 1
ATOM 645 N N . MET A 1 78 ? -32.168 -0.652 3.364 1.00 48.81 78 MET A N 1
ATOM 646 C CA . MET A 1 78 ? -33.480 -0.538 4.021 1.00 48.81 78 MET A CA 1
ATOM 647 C C . MET A 1 78 ? -33.476 -1.440 5.248 1.00 48.81 78 MET A C 1
ATOM 649 O O . MET A 1 78 ? -32.908 -2.552 5.131 1.00 48.81 78 MET A O 1
#

Secondary structure (DSSP, 8-state):
-HHHHHH-HHHHHHHHTTHHHHHHHHHHHHHHH-S----SSHHHHHHHHHHHHHHHHHHHHHHHHHHTT-----TT--